Protein AF-A0A7Z8E185-F1 (afdb_monomer)

InterPro domains:
  IPR054529 TcaA, second domain [PF22813] (26-122)

Sequence (127 aa):
IPWVIITFIIILIGIVFILLKNFNSPEAQTKILVNAIDNNDAQKVATLISTKDVPVDDEEASVYIQYIKDEVGMMKFIHDVKHTTDKLNKSNHDSAYIQTKTDKNVLKISKNGTRFLIFNNMSYRPP

Radius of gyration: 17.61 Å; Cα contacts (8 Å, |Δi|>4): 157; chains: 1; bounding box: 48×31×50 Å

Organism: Staphylococcus capitis (NCBI:txid29388)

Foldseek 3Di:
DVVVVVVVVVVVVVVVVVVCQVCQALQNLLVQCLVCLVVLVLCSNQVQAADPVRRDDSVNSSVLSVCCCPQQNSVRSSVCSNVQSVVQVPDPDQWDFDAGPVRHGAWIWGFPDADVNHHTHIGIYGD

Mean predicted aligned error: 6.5 Å

Nearest PDB structures (foldseek):
  6l7i-assembly1_G  TM=7.632E-01  e=7.469E+00  Photorhabdus luminescens
  2vch-assembly1_A  TM=3.757E-01  e=3.146E+00  Arabidopsis thaliana

pLDDT: mean 87.9, std 8.68, range [59.44, 96.88]

Structure (mmCIF, N/CA/C/O backbone):
data_AF-A0A7Z8E185-F1
#
_entry.id   AF-A0A7Z8E185-F1
#
loop_
_atom_site.group_PDB
_atom_site.id
_atom_site.type_symbol
_atom_site.label_atom_id
_atom_site.label_alt_id
_atom_site.label_comp_id
_atom_site.label_asym_id
_atom_site.label_entity_id
_atom_site.label_seq_id
_atom_site.pdbx_PDB_ins_code
_atom_site.Cartn_x
_atom_site.Cartn_y
_atom_site.Cartn_z
_atom_site.occupancy
_atom_site.B_iso_or_equiv
_atom_site.auth_seq_id
_atom_site.auth_comp_id
_atom_site.auth_asym_id
_atom_site.auth_atom_id
_atom_site.pdbx_PDB_model_num
ATOM 1 N N . ILE A 1 1 ? 27.808 -2.666 -35.772 1.00 65.88 1 ILE A N 1
ATOM 2 C CA . ILE A 1 1 ? 28.127 -3.211 -34.427 1.00 65.88 1 ILE A CA 1
ATOM 3 C C . ILE A 1 1 ? 27.660 -2.274 -33.300 1.00 65.88 1 ILE A C 1
ATOM 5 O O . ILE A 1 1 ? 26.897 -2.757 -32.473 1.00 65.88 1 ILE A O 1
ATOM 9 N N . PRO A 1 2 ? 27.963 -0.955 -33.286 1.00 80.44 2 PRO A N 1
ATOM 10 C CA . PRO A 1 2 ? 27.509 -0.063 -32.203 1.00 80.44 2 PRO A CA 1
ATOM 11 C C . PRO A 1 2 ? 25.981 0.084 -32.155 1.00 80.44 2 PRO A C 1
ATOM 13 O O . PRO A 1 2 ? 25.375 0.004 -31.094 1.00 80.44 2 PRO A O 1
ATOM 16 N N . TRP A 1 3 ? 25.349 0.204 -33.327 1.00 85.75 3 TRP A N 1
ATOM 17 C CA . TRP A 1 3 ? 23.898 0.367 -33.463 1.00 85.75 3 TRP A CA 1
ATOM 18 C C . TRP A 1 3 ? 23.089 -0.800 -32.890 1.00 85.75 3 TRP A C 1
ATOM 20 O O . TRP A 1 3 ? 22.072 -0.570 -32.252 1.00 85.75 3 TRP A O 1
ATOM 30 N N . VAL A 1 4 ? 23.570 -2.038 -33.041 1.00 92.50 4 VAL A N 1
ATOM 31 C CA . VAL A 1 4 ? 22.889 -3.232 -32.506 1.00 92.50 4 VAL A CA 1
ATOM 32 C C . VAL A 1 4 ? 22.888 -3.216 -30.978 1.00 92.50 4 VAL A C 1
ATOM 34 O O . VAL A 1 4 ? 21.865 -3.501 -30.362 1.00 92.50 4 VAL A O 1
ATOM 37 N N . ILE A 1 5 ? 24.012 -2.826 -30.368 1.00 92.25 5 ILE A N 1
ATOM 38 C CA . ILE A 1 5 ? 24.126 -2.694 -28.912 1.00 92.25 5 ILE A CA 1
ATOM 39 C C . ILE A 1 5 ? 23.202 -1.577 -28.409 1.00 92.25 5 ILE A C 1
ATOM 41 O O . ILE A 1 5 ? 22.467 -1.784 -27.448 1.00 92.25 5 ILE A O 1
ATOM 45 N N . ILE A 1 6 ? 23.177 -0.425 -29.088 1.00 93.06 6 ILE A N 1
ATOM 46 C CA . ILE A 1 6 ? 22.294 0.699 -28.737 1.00 93.06 6 ILE A CA 1
ATOM 47 C C . ILE A 1 6 ? 20.820 0.271 -28.802 1.00 93.06 6 ILE A C 1
ATOM 49 O O . ILE A 1 6 ? 20.076 0.487 -27.847 1.00 93.06 6 ILE A O 1
ATOM 53 N N . THR A 1 7 ? 20.397 -0.389 -29.884 1.00 94.06 7 THR A N 1
ATOM 54 C CA . THR A 1 7 ? 19.022 -0.890 -30.030 1.00 94.06 7 THR A CA 1
ATOM 55 C C . THR A 1 7 ? 18.671 -1.915 -28.951 1.00 94.06 7 THR A C 1
ATOM 57 O O . THR A 1 7 ? 17.589 -1.843 -28.370 1.00 94.06 7 THR A O 1
ATOM 60 N N . PHE A 1 8 ? 19.582 -2.836 -28.632 1.00 95.56 8 PHE A N 1
ATOM 61 C CA . PHE A 1 8 ? 19.371 -3.830 -27.580 1.00 95.56 8 PHE A CA 1
ATOM 62 C C . PHE A 1 8 ? 19.190 -3.186 -26.196 1.00 95.56 8 PHE A C 1
ATOM 64 O O . PHE A 1 8 ? 18.261 -3.538 -25.469 1.00 95.56 8 PHE A O 1
ATOM 71 N N . ILE A 1 9 ? 20.017 -2.191 -25.857 1.00 94.69 9 ILE A N 1
ATOM 72 C CA . ILE A 1 9 ? 19.903 -1.442 -24.597 1.00 94.69 9 ILE A CA 1
ATOM 73 C C . ILE A 1 9 ? 18.551 -0.721 -24.506 1.00 94.69 9 ILE A C 1
ATOM 75 O O . ILE A 1 9 ? 17.903 -0.777 -23.463 1.00 94.69 9 ILE A O 1
ATOM 79 N N . ILE A 1 10 ? 18.083 -0.095 -25.592 1.00 94.25 10 ILE A N 1
ATOM 80 C CA . ILE A 1 10 ? 16.775 0.583 -25.620 1.00 94.25 10 ILE A CA 1
ATOM 81 C C . ILE A 1 10 ? 15.633 -0.406 -25.349 1.00 94.25 10 ILE A C 1
ATOM 83 O O . ILE A 1 10 ? 14.735 -0.102 -24.563 1.00 94.25 10 ILE A O 1
ATOM 87 N N . ILE A 1 11 ? 15.679 -1.601 -25.948 1.00 94.44 11 ILE A N 1
ATOM 88 C CA . ILE A 1 11 ? 14.675 -2.650 -25.713 1.00 94.44 11 ILE A CA 1
ATOM 89 C C . ILE A 1 11 ? 14.678 -3.080 -24.242 1.00 94.44 11 ILE A C 1
ATOM 91 O O . ILE A 1 11 ? 13.614 -3.149 -23.625 1.00 94.44 11 ILE A O 1
ATOM 95 N N . LEU A 1 12 ? 15.856 -3.319 -23.655 1.00 93.81 12 LEU A N 1
ATOM 96 C CA . LEU A 1 12 ? 15.965 -3.696 -22.244 1.00 93.81 12 LEU A CA 1
ATOM 97 C C . LEU A 1 12 ? 15.418 -2.611 -21.310 1.00 93.81 12 LEU A C 1
ATOM 99 O O . LEU A 1 12 ? 14.659 -2.927 -20.395 1.00 93.81 12 LEU A O 1
ATOM 103 N N . ILE A 1 13 ? 15.738 -1.338 -21.561 1.00 91.00 13 ILE A N 1
ATOM 104 C CA . ILE A 1 13 ? 15.190 -0.212 -20.792 1.00 91.00 13 ILE A CA 1
ATOM 105 C C . ILE A 1 13 ? 13.663 -0.165 -20.922 1.00 91.00 13 ILE A C 1
ATOM 107 O O . ILE A 1 13 ? 12.975 0.018 -19.920 1.00 91.00 13 ILE A O 1
ATOM 111 N N . GLY A 1 14 ? 13.122 -0.386 -22.124 1.00 90.31 14 GLY A N 1
ATOM 112 C CA . GLY A 1 14 ? 11.679 -0.451 -22.357 1.00 90.31 14 GLY A CA 1
ATOM 113 C C . GLY A 1 14 ? 10.995 -1.560 -21.553 1.00 90.31 14 GLY A C 1
ATOM 114 O O . GLY A 1 14 ? 9.973 -1.316 -20.912 1.00 90.31 14 GLY A O 1
ATOM 115 N N . ILE A 1 15 ? 11.581 -2.760 -21.516 1.00 90.94 15 ILE A N 1
ATOM 116 C CA . ILE A 1 15 ? 11.065 -3.879 -20.713 1.00 90.94 15 ILE A CA 1
ATOM 117 C C . ILE A 1 15 ? 11.099 -3.528 -19.223 1.00 90.94 15 ILE A C 1
ATOM 119 O O . ILE A 1 15 ? 10.080 -3.650 -18.544 1.00 90.94 15 ILE A O 1
ATOM 123 N N . VAL A 1 16 ? 12.237 -3.042 -18.717 1.00 87.00 16 VAL A N 1
ATOM 124 C CA . VAL A 1 16 ? 12.373 -2.623 -17.312 1.00 87.00 16 VAL A CA 1
ATOM 125 C C . VAL A 1 16 ? 11.345 -1.546 -16.970 1.00 87.00 16 VAL A C 1
ATOM 127 O O . VAL A 1 16 ? 10.690 -1.635 -15.936 1.00 87.00 16 VAL A O 1
ATOM 130 N N . PHE A 1 17 ? 11.127 -0.573 -17.852 1.00 84.75 17 PHE A N 1
ATOM 131 C CA . PHE A 1 17 ? 10.124 0.472 -17.673 1.00 84.75 17 PHE A CA 1
ATOM 132 C C . PHE A 1 17 ? 8.699 -0.087 -17.567 1.00 84.75 17 PHE A C 1
ATOM 134 O O . PHE A 1 17 ? 7.952 0.310 -16.673 1.00 84.75 17 PHE A O 1
ATOM 141 N N . ILE A 1 18 ? 8.314 -1.021 -18.445 1.00 82.12 18 ILE A N 1
ATOM 142 C CA . ILE A 1 18 ? 6.990 -1.664 -18.409 1.00 82.12 18 ILE A CA 1
ATOM 143 C C . ILE A 1 18 ? 6.805 -2.437 -17.102 1.00 82.12 18 ILE A C 1
ATOM 145 O O . ILE A 1 18 ? 5.757 -2.315 -16.462 1.00 82.12 18 ILE A O 1
ATOM 149 N N . LEU A 1 19 ? 7.823 -3.192 -16.678 1.00 80.19 19 LEU A N 1
ATOM 150 C CA . LEU A 1 19 ? 7.797 -3.915 -15.408 1.00 80.19 19 LEU A CA 1
ATOM 151 C C . LEU A 1 19 ? 7.641 -2.941 -14.238 1.00 80.19 19 LEU A C 1
ATOM 153 O O . LEU A 1 19 ? 6.741 -3.108 -13.415 1.00 80.19 19 LEU A O 1
ATOM 157 N N . LEU A 1 20 ? 8.454 -1.882 -14.197 1.00 73.94 20 LEU A N 1
ATOM 158 C CA . LEU A 1 20 ? 8.373 -0.860 -13.158 1.00 73.94 20 LEU A CA 1
ATOM 159 C C . LEU A 1 20 ? 6.989 -0.205 -13.125 1.00 73.94 20 LEU A C 1
ATOM 161 O O . LEU A 1 20 ? 6.412 -0.096 -12.046 1.00 73.94 20 LEU A O 1
ATOM 165 N N . LYS A 1 21 ? 6.413 0.150 -14.276 1.00 74.75 21 LYS A N 1
ATOM 166 C CA . LYS A 1 21 ? 5.066 0.723 -14.353 1.00 74.75 21 LYS A CA 1
ATOM 167 C C . LYS A 1 21 ? 4.004 -0.221 -13.794 1.00 74.75 21 LYS A C 1
ATOM 169 O O . LYS A 1 21 ? 3.143 0.217 -13.037 1.00 74.75 21 LYS A O 1
ATOM 174 N N . ASN A 1 22 ? 4.051 -1.497 -14.169 1.00 74.00 22 ASN A N 1
ATOM 175 C CA . ASN A 1 22 ? 3.019 -2.453 -13.785 1.00 74.00 22 ASN A CA 1
ATOM 176 C C . ASN A 1 22 ? 3.086 -2.777 -12.283 1.00 74.00 22 ASN A C 1
ATOM 178 O O . ASN A 1 22 ? 2.077 -2.684 -11.588 1.00 74.00 22 ASN A O 1
ATOM 182 N N . PHE A 1 23 ? 4.285 -3.068 -11.765 1.00 69.31 23 PHE A N 1
ATOM 183 C CA . PHE A 1 23 ? 4.486 -3.426 -10.356 1.00 69.31 23 PHE A CA 1
ATOM 184 C C . PHE A 1 23 ? 4.335 -2.250 -9.388 1.00 69.31 23 PHE A C 1
ATOM 186 O O . PHE A 1 23 ? 3.926 -2.462 -8.250 1.00 69.31 23 PHE A O 1
ATOM 193 N N . ASN A 1 24 ? 4.664 -1.024 -9.809 1.00 72.81 24 ASN A N 1
ATOM 194 C CA . ASN A 1 24 ? 4.586 0.152 -8.936 1.00 72.81 24 ASN A CA 1
ATOM 195 C C . ASN A 1 24 ? 3.271 0.931 -9.082 1.00 72.81 24 ASN A C 1
ATOM 197 O O . ASN A 1 24 ? 3.107 1.942 -8.402 1.00 72.81 24 ASN A O 1
ATOM 201 N N . SER A 1 25 ? 2.338 0.487 -9.932 1.00 82.12 25 SER A N 1
ATOM 202 C CA . SER A 1 25 ? 1.028 1.133 -10.064 1.00 82.12 25 SER A CA 1
ATOM 203 C C . SER A 1 25 ? 0.259 1.128 -8.729 1.00 82.12 25 SER A C 1
ATOM 205 O O . SER A 1 25 ? 0.336 0.140 -7.989 1.00 82.12 25 SER A O 1
ATOM 207 N N . PRO A 1 26 ? -0.489 2.196 -8.392 1.00 82.38 26 PRO A N 1
ATOM 208 C CA . PRO A 1 26 ? -1.329 2.243 -7.193 1.00 82.38 26 PRO A CA 1
ATOM 209 C C . PRO A 1 26 ? -2.243 1.021 -7.041 1.00 82.38 26 PRO A C 1
ATOM 211 O O . PRO A 1 26 ? -2.377 0.472 -5.947 1.00 82.38 26 PRO A O 1
ATOM 214 N N . GLU A 1 27 ? -2.801 0.546 -8.152 1.00 83.12 27 GLU A N 1
ATOM 215 C CA . GLU A 1 27 ? -3.682 -0.614 -8.217 1.00 83.12 27 GLU A CA 1
ATOM 216 C C . GLU A 1 27 ? -2.941 -1.91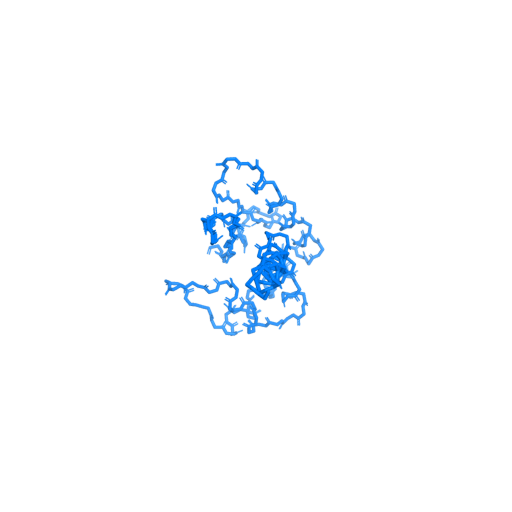2 -7.859 1.00 83.12 27 GLU A C 1
ATOM 218 O O . GLU A 1 27 ? -3.464 -2.734 -7.101 1.00 83.12 27 GLU A O 1
ATOM 223 N N . ALA A 1 28 ? -1.704 -2.095 -8.341 1.00 84.31 28 ALA A N 1
ATOM 224 C CA . ALA A 1 28 ? -0.875 -3.240 -7.968 1.00 84.31 28 ALA A CA 1
ATOM 225 C C . ALA A 1 28 ? -0.514 -3.212 -6.478 1.00 84.31 28 ALA A C 1
ATOM 227 O O . ALA A 1 28 ? -0.619 -4.237 -5.807 1.00 84.31 28 ALA A O 1
ATOM 228 N N . GLN A 1 29 ? -0.159 -2.043 -5.937 1.00 85.62 29 GLN A N 1
ATOM 229 C CA . GLN A 1 29 ? 0.155 -1.893 -4.513 1.00 85.62 29 GLN A CA 1
ATOM 230 C C . GLN A 1 29 ? -1.063 -2.194 -3.626 1.00 85.62 29 GLN A C 1
ATOM 232 O O . GLN A 1 29 ? -0.951 -2.939 -2.652 1.00 85.62 29 GLN A O 1
ATOM 237 N N . THR A 1 30 ? -2.241 -1.688 -4.009 1.00 88.19 30 THR A N 1
ATOM 238 C CA . THR A 1 30 ? -3.514 -1.981 -3.332 1.00 88.19 30 THR A CA 1
ATOM 239 C C . THR A 1 30 ? -3.808 -3.479 -3.357 1.00 88.19 30 THR A C 1
ATOM 241 O O . THR A 1 30 ? -4.150 -4.054 -2.326 1.00 88.19 30 THR A O 1
ATOM 244 N N . LYS A 1 31 ? -3.629 -4.138 -4.508 1.00 91.19 31 LYS A N 1
ATOM 245 C CA . LYS A 1 31 ? -3.851 -5.582 -4.639 1.00 91.19 31 LYS A CA 1
ATOM 246 C C . LYS A 1 31 ? -2.925 -6.394 -3.733 1.00 91.19 31 LYS A C 1
ATOM 248 O O . LYS A 1 31 ? -3.374 -7.380 -3.159 1.00 91.19 31 LYS A O 1
ATOM 253 N N . ILE A 1 32 ? -1.660 -5.990 -3.595 1.00 91.19 32 ILE A N 1
ATOM 254 C CA . ILE A 1 32 ? -0.707 -6.672 -2.711 1.00 91.19 32 ILE A CA 1
ATOM 255 C C . ILE A 1 32 ? -1.158 -6.561 -1.247 1.00 91.19 32 ILE A C 1
ATOM 257 O O . ILE A 1 32 ? -1.203 -7.583 -0.568 1.00 91.19 32 ILE A O 1
ATOM 261 N N . LEU A 1 33 ? -1.538 -5.364 -0.780 1.00 92.25 33 LEU A N 1
ATOM 262 C CA . LEU A 1 33 ? -2.027 -5.164 0.591 1.00 92.25 33 LEU A CA 1
ATOM 263 C C . LEU A 1 33 ? -3.298 -5.969 0.866 1.00 92.25 33 LEU A C 1
ATOM 265 O O . LEU A 1 33 ? -3.368 -6.710 1.841 1.00 92.25 33 LEU A O 1
ATOM 269 N N . VAL A 1 34 ? -4.285 -5.848 -0.021 1.00 93.88 34 VAL A N 1
ATOM 270 C CA . VAL A 1 34 ? -5.553 -6.573 0.072 1.00 93.88 34 VAL A CA 1
ATOM 271 C C . VAL A 1 34 ? -5.321 -8.079 0.159 1.00 93.88 34 VAL A C 1
ATOM 273 O O . VAL A 1 34 ? -5.886 -8.729 1.031 1.00 93.88 34 VAL A O 1
ATOM 276 N N . ASN A 1 35 ? -4.477 -8.628 -0.715 1.00 95.50 35 ASN A N 1
ATOM 277 C CA . ASN A 1 35 ? -4.204 -10.059 -0.745 1.00 95.50 35 ASN A CA 1
ATOM 278 C C . ASN A 1 35 ? -3.458 -10.529 0.511 1.00 95.50 35 ASN A C 1
ATOM 280 O O . ASN A 1 35 ? 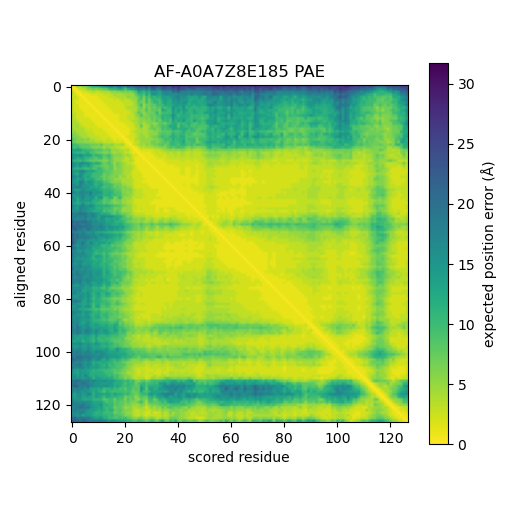-3.696 -11.638 0.977 1.00 95.50 35 ASN A O 1
ATOM 284 N N . ALA A 1 36 ? -2.568 -9.704 1.066 1.00 95.56 36 ALA A N 1
ATOM 285 C CA . ALA A 1 36 ? -1.882 -10.023 2.312 1.00 95.56 36 ALA A CA 1
ATOM 286 C C . ALA A 1 36 ? -2.866 -10.085 3.496 1.00 95.56 36 ALA A C 1
ATOM 288 O O . ALA A 1 36 ? -2.856 -11.052 4.252 1.00 95.56 36 ALA A O 1
ATOM 289 N N . ILE A 1 37 ? -3.781 -9.115 3.604 1.00 94.50 37 ILE A N 1
ATOM 290 C CA . ILE A 1 37 ? -4.816 -9.100 4.652 1.00 94.50 37 ILE A CA 1
ATOM 291 C C . ILE A 1 37 ? -5.785 -10.278 4.485 1.00 94.50 37 ILE A C 1
ATOM 293 O O . ILE A 1 37 ? -6.104 -10.962 5.459 1.00 94.50 37 ILE A O 1
ATOM 297 N N . ASP A 1 38 ? -6.232 -10.552 3.257 1.00 96.00 38 ASP A N 1
ATOM 298 C CA . ASP A 1 38 ? -7.164 -11.648 2.978 1.00 96.00 38 ASP A CA 1
ATOM 299 C C . ASP A 1 38 ? -6.578 -13.000 3.418 1.00 96.00 38 ASP A C 1
ATOM 301 O O . ASP A 1 38 ? -7.211 -13.741 4.173 1.00 96.00 38 ASP A O 1
ATOM 305 N N . ASN A 1 39 ? -5.306 -13.244 3.083 1.00 96.50 39 ASN A N 1
ATOM 306 C CA . ASN A 1 39 ? -4.591 -14.482 3.399 1.00 96.50 39 ASN A CA 1
ATOM 307 C C . ASN A 1 39 ? -4.007 -14.556 4.823 1.00 96.50 39 ASN A C 1
ATOM 309 O O . ASN A 1 39 ? -3.348 -15.541 5.144 1.00 96.50 39 ASN A O 1
ATOM 313 N N . ASN A 1 40 ? -4.249 -13.564 5.689 1.00 96.56 40 ASN A N 1
ATOM 314 C CA . ASN A 1 40 ? -3.630 -13.466 7.022 1.00 96.56 40 ASN A CA 1
ATOM 315 C C . ASN A 1 40 ? -2.085 -13.456 6.995 1.00 96.56 40 ASN A C 1
ATOM 317 O O . ASN A 1 40 ? -1.439 -13.951 7.916 1.00 96.56 40 ASN A O 1
ATOM 321 N N . ASP A 1 41 ? -1.484 -12.907 5.940 1.00 96.88 41 ASP A N 1
ATOM 322 C CA . ASP A 1 41 ? -0.031 -12.800 5.790 1.00 96.88 41 ASP A CA 1
ATOM 323 C C . ASP A 1 41 ? 0.489 -11.604 6.603 1.00 96.88 41 ASP A C 1
ATOM 325 O O . ASP A 1 41 ? 0.720 -10.510 6.080 1.00 96.88 41 ASP A O 1
ATOM 329 N N . ALA A 1 42 ? 0.607 -11.809 7.916 1.00 96.56 42 ALA A N 1
ATOM 330 C CA . ALA A 1 42 ? 0.989 -10.777 8.873 1.00 96.56 42 ALA A CA 1
ATOM 331 C C . ALA A 1 42 ? 2.352 -10.156 8.554 1.00 96.56 42 ALA A C 1
ATOM 333 O O . ALA A 1 42 ? 2.473 -8.935 8.545 1.00 96.56 42 ALA A O 1
ATOM 334 N N . GLN A 1 43 ? 3.335 -10.974 8.174 1.00 95.94 43 GLN A N 1
ATOM 335 C CA . GLN A 1 43 ? 4.672 -10.507 7.811 1.00 95.94 43 GLN A CA 1
ATOM 336 C C . GLN A 1 43 ? 4.639 -9.573 6.595 1.00 95.94 43 GLN A C 1
ATOM 338 O O . GLN A 1 43 ? 5.296 -8.520 6.552 1.00 95.94 43 GLN A O 1
ATOM 343 N N . LYS A 1 44 ? 3.843 -9.927 5.580 1.00 95.50 44 LYS A N 1
ATOM 344 C CA . LYS A 1 44 ? 3.681 -9.074 4.408 1.00 95.50 44 LYS A CA 1
ATOM 345 C C . LYS A 1 44 ? 2.918 -7.800 4.739 1.00 95.50 44 LYS A C 1
ATOM 347 O O . LYS A 1 44 ? 3.308 -6.742 4.247 1.00 95.50 44 LYS A O 1
ATOM 352 N N . VAL A 1 45 ? 1.872 -7.879 5.562 1.00 94.50 45 VAL A N 1
ATOM 353 C CA . VAL A 1 45 ? 1.126 -6.702 6.028 1.00 94.50 45 VAL A CA 1
ATOM 354 C C . VAL A 1 45 ? 2.041 -5.76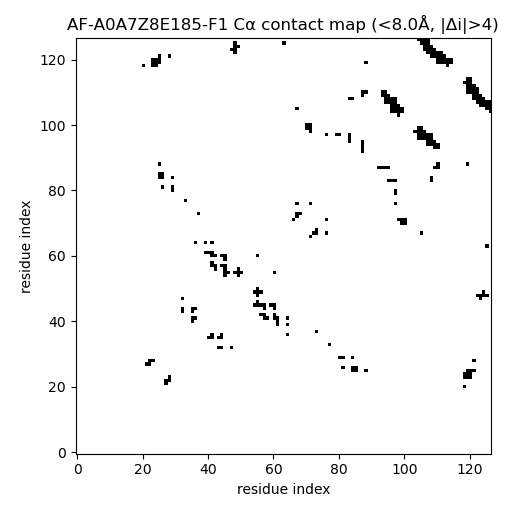7 6.813 1.00 94.50 45 VAL A C 1
ATOM 356 O O . VAL A 1 45 ? 2.147 -4.608 6.417 1.00 94.50 45 VAL A O 1
ATOM 359 N N . ALA A 1 46 ? 2.770 -6.269 7.812 1.00 93.75 46 ALA A N 1
ATOM 360 C CA . ALA A 1 46 ? 3.752 -5.533 8.608 1.00 93.75 46 ALA A CA 1
ATOM 361 C C . ALA A 1 46 ? 4.723 -4.758 7.712 1.00 93.75 46 ALA A C 1
ATOM 363 O O . ALA A 1 46 ? 4.877 -3.547 7.853 1.00 93.75 46 ALA A O 1
ATOM 364 N N . THR A 1 47 ? 5.284 -5.417 6.695 1.00 92.19 47 THR A N 1
ATOM 365 C CA . THR A 1 47 ? 6.201 -4.783 5.733 1.00 92.19 47 THR A CA 1
ATOM 366 C C . THR A 1 47 ? 5.546 -3.655 4.924 1.00 92.19 47 THR A C 1
ATOM 368 O O . THR A 1 47 ? 6.209 -2.680 4.571 1.00 92.19 47 THR A O 1
ATOM 371 N N . LEU A 1 48 ? 4.266 -3.792 4.568 1.00 91.00 48 LEU A N 1
ATOM 372 C CA . LEU A 1 48 ? 3.554 -2.830 3.719 1.00 91.00 48 LEU A CA 1
ATOM 373 C C . LEU A 1 48 ? 3.068 -1.598 4.483 1.00 91.00 48 LEU A C 1
ATOM 375 O O . LEU A 1 48 ? 2.979 -0.526 3.883 1.00 91.00 48 LEU A O 1
ATOM 379 N N . ILE A 1 49 ? 2.721 -1.763 5.760 1.00 90.25 49 ILE A N 1
ATOM 380 C CA . ILE A 1 49 ? 2.154 -0.694 6.593 1.00 90.25 49 ILE A CA 1
ATOM 381 C C . ILE A 1 49 ? 3.184 -0.046 7.524 1.00 90.25 49 ILE A C 1
ATOM 383 O O . ILE A 1 49 ? 2.961 1.067 8.001 1.00 90.25 49 ILE A O 1
ATOM 387 N N . SER A 1 50 ? 4.324 -0.710 7.737 1.00 87.94 50 SER A N 1
ATOM 388 C CA . SER A 1 50 ? 5.460 -0.155 8.467 1.00 87.94 50 SER A CA 1
ATOM 389 C C . SER A 1 50 ? 6.016 1.088 7.788 1.00 87.94 50 SER A C 1
ATOM 391 O O . SER A 1 50 ? 6.199 1.164 6.570 1.00 87.94 50 SER A O 1
ATOM 393 N N . THR A 1 51 ? 6.393 2.053 8.612 1.00 81.56 51 THR A N 1
ATOM 394 C CA . THR A 1 51 ? 7.163 3.225 8.204 1.00 81.56 51 THR A CA 1
ATOM 395 C C . THR A 1 51 ? 8.412 3.342 9.066 1.00 81.56 51 THR A C 1
ATOM 397 O O . THR A 1 51 ? 8.565 2.628 10.052 1.00 81.56 51 THR A O 1
ATOM 400 N N . LYS A 1 52 ? 9.331 4.245 8.705 1.00 78.44 52 LYS A N 1
ATOM 401 C CA . LYS A 1 52 ? 10.527 4.490 9.526 1.00 78.44 52 LYS A CA 1
ATOM 402 C C . LYS A 1 52 ? 10.181 4.970 10.938 1.00 78.44 52 LYS A C 1
ATOM 404 O O . LYS A 1 52 ? 10.888 4.619 11.872 1.00 78.44 52 LYS A O 1
ATOM 409 N N . ASP A 1 53 ? 9.121 5.765 11.058 1.00 81.75 53 ASP A N 1
ATOM 410 C CA . ASP A 1 53 ? 8.722 6.403 12.316 1.00 81.75 53 ASP A CA 1
ATOM 411 C C . ASP A 1 53 ? 7.739 5.541 13.119 1.00 81.75 53 ASP A C 1
ATOM 413 O O . ASP A 1 53 ? 7.649 5.670 14.335 1.00 81.75 53 ASP A O 1
ATOM 417 N N . VAL A 1 54 ? 7.009 4.658 12.432 1.00 82.19 54 VAL A N 1
ATOM 418 C CA . VAL A 1 54 ? 6.043 3.724 13.018 1.00 82.19 54 VAL A CA 1
ATOM 419 C C . VAL A 1 54 ? 6.338 2.335 12.448 1.00 82.19 54 VAL A C 1
ATOM 421 O O . VAL A 1 54 ? 5.761 1.973 11.413 1.00 82.19 54 VAL A O 1
ATOM 424 N N . PRO A 1 55 ? 7.307 1.602 13.024 1.00 88.06 55 PRO A N 1
ATOM 425 C CA . PRO A 1 55 ? 7.512 0.202 12.687 1.00 88.06 55 PRO A CA 1
ATOM 426 C C . PRO A 1 55 ? 6.306 -0.603 13.170 1.00 88.06 55 PRO A C 1
ATOM 428 O O . PRO A 1 55 ? 5.720 -0.272 14.195 1.00 88.06 55 PRO A O 1
ATOM 431 N N . VAL A 1 56 ? 5.943 -1.631 12.414 1.00 90.94 56 VAL A N 1
ATOM 432 C CA . VAL A 1 56 ? 4.885 -2.573 12.769 1.00 90.94 56 VAL A CA 1
ATOM 433 C C . VAL A 1 56 ? 5.473 -3.968 12.684 1.00 90.94 56 VAL A C 1
ATOM 435 O O . VAL A 1 56 ? 6.075 -4.311 11.662 1.00 90.94 56 VAL A O 1
ATOM 438 N N . ASP A 1 57 ? 5.331 -4.750 13.746 1.00 94.31 57 ASP A N 1
ATOM 439 C CA . ASP A 1 57 ? 5.755 -6.150 13.754 1.00 94.31 57 ASP A CA 1
ATOM 440 C C . ASP A 1 57 ? 4.632 -7.108 13.317 1.00 94.31 57 ASP A C 1
ATOM 442 O O . ASP A 1 57 ? 3.507 -6.708 12.999 1.00 94.31 57 ASP A O 1
ATOM 446 N N . ASP A 1 58 ? 4.956 -8.397 13.233 1.00 95.38 58 ASP A N 1
ATOM 447 C CA . ASP A 1 58 ? 4.030 -9.423 12.753 1.00 95.38 58 ASP A CA 1
ATOM 448 C C . ASP A 1 58 ? 2.843 -9.633 13.718 1.00 95.38 58 ASP A C 1
ATOM 450 O O . ASP A 1 58 ? 1.751 -10.019 13.288 1.00 95.38 58 ASP A O 1
ATOM 454 N N . GLU A 1 59 ? 3.017 -9.373 15.016 1.00 95.88 59 GLU A N 1
ATOM 455 C CA . GLU A 1 59 ? 1.967 -9.550 16.022 1.00 95.88 59 GLU A CA 1
ATOM 456 C C . GLU A 1 59 ? 0.962 -8.394 15.947 1.00 95.88 59 GLU A C 1
ATOM 458 O O . GLU A 1 59 ? -0.246 -8.620 15.815 1.00 95.88 59 GLU A O 1
ATOM 463 N N . GLU A 1 60 ? 1.454 -7.158 15.879 1.00 93.56 60 GLU A N 1
ATOM 464 C CA . GLU A 1 60 ? 0.644 -5.962 15.639 1.00 93.56 60 GLU A CA 1
ATOM 465 C C . GLU A 1 60 ? -0.092 -6.034 14.293 1.00 93.56 60 GLU A C 1
ATOM 467 O O . GLU A 1 60 ? -1.287 -5.727 14.202 1.00 93.56 60 GLU A O 1
ATOM 472 N N . ALA A 1 61 ? 0.584 -6.503 13.239 1.00 95.81 61 ALA A N 1
ATOM 473 C CA . ALA A 1 61 ? -0.032 -6.703 11.933 1.00 95.81 61 ALA A CA 1
ATOM 474 C C . ALA A 1 61 ? -1.129 -7.777 11.966 1.00 95.81 61 ALA A C 1
ATOM 476 O O . ALA A 1 61 ? -2.157 -7.620 11.304 1.00 95.81 61 ALA A O 1
ATOM 477 N N . SER A 1 62 ? -0.959 -8.841 12.755 1.00 96.62 62 SER A N 1
ATOM 478 C CA . SER A 1 62 ? -1.986 -9.875 12.932 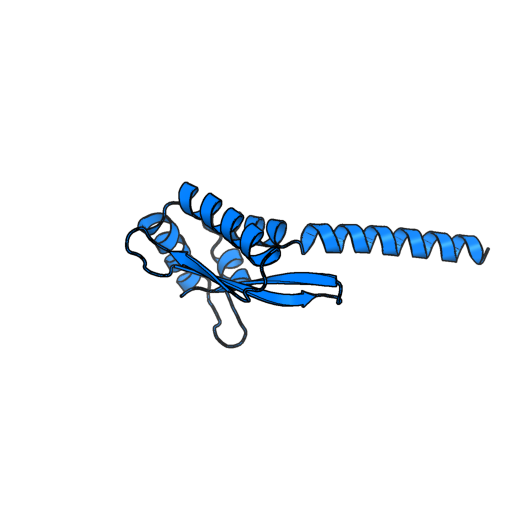1.00 96.62 62 SER A CA 1
ATOM 479 C C . SER A 1 62 ? -3.250 -9.310 13.582 1.00 96.62 62 SER A C 1
ATOM 481 O O . SER A 1 62 ? -4.358 -9.564 13.100 1.00 96.62 62 SER A O 1
ATOM 483 N N . VAL A 1 63 ? -3.094 -8.489 14.625 1.00 96.50 63 VAL A N 1
ATOM 484 C CA . VAL A 1 63 ? -4.213 -7.786 15.275 1.00 96.50 63 VAL A CA 1
ATOM 485 C C . VAL A 1 63 ? -4.897 -6.835 14.293 1.00 96.50 63 VAL A C 1
ATOM 487 O O . VAL A 1 6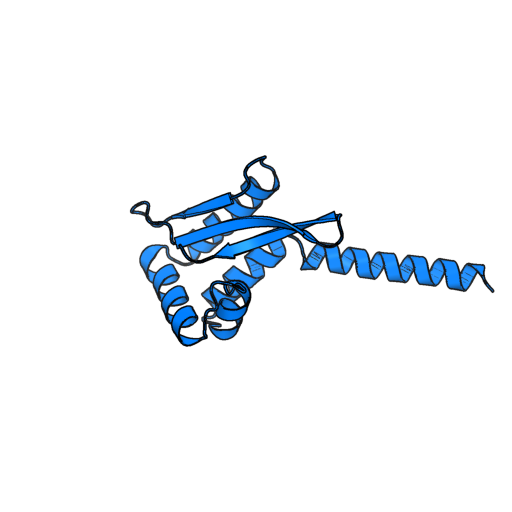3 ? -6.124 -6.804 14.202 1.00 96.50 63 VAL A O 1
ATOM 490 N N . TYR A 1 64 ? -4.118 -6.105 13.495 1.00 94.81 64 TYR A N 1
ATOM 491 C CA . TYR A 1 64 ? -4.647 -5.202 12.476 1.00 94.81 64 TYR A CA 1
ATOM 492 C C . TYR A 1 64 ? -5.470 -5.929 11.398 1.00 94.81 64 TYR A C 1
ATOM 494 O O . TYR A 1 64 ? -6.537 -5.453 11.002 1.00 94.81 64 TYR A O 1
ATOM 502 N N . ILE A 1 65 ? -5.020 -7.105 10.947 1.00 96.00 65 ILE A N 1
ATOM 503 C CA . ILE A 1 65 ? -5.762 -7.942 9.992 1.00 96.00 65 ILE A CA 1
ATOM 504 C C . ILE A 1 65 ? -7.118 -8.348 10.572 1.00 96.00 65 ILE A C 1
ATOM 506 O O . ILE A 1 65 ? -8.135 -8.213 9.888 1.00 96.00 65 ILE A O 1
ATOM 510 N N . GLN A 1 66 ? -7.144 -8.826 11.820 1.00 96.75 66 GLN A N 1
ATOM 511 C CA . GLN A 1 66 ? -8.389 -9.219 12.486 1.00 96.75 66 GLN A CA 1
ATOM 512 C C . GLN A 1 66 ? -9.337 -8.028 12.629 1.00 96.75 66 GLN A C 1
ATOM 514 O O . GLN A 1 66 ? -10.491 -8.110 12.218 1.00 96.75 66 GLN A O 1
ATOM 519 N N . TYR A 1 67 ? -8.819 -6.884 13.074 1.00 94.00 67 TYR A N 1
ATOM 520 C CA . TYR A 1 67 ? -9.581 -5.645 13.183 1.00 94.00 67 TYR A CA 1
ATOM 521 C C . TYR A 1 67 ? -10.265 -5.247 11.862 1.00 94.00 67 TYR A C 1
ATOM 523 O O . TYR A 1 67 ? -11.454 -4.931 11.850 1.00 94.00 67 TYR A O 1
ATOM 531 N N . ILE A 1 68 ? -9.560 -5.317 10.724 1.00 94.00 68 ILE A N 1
ATOM 532 C CA . ILE A 1 68 ? -10.160 -5.040 9.405 1.00 94.00 68 ILE A CA 1
ATOM 533 C C . ILE A 1 68 ? -11.288 -6.025 9.085 1.00 94.00 68 ILE A C 1
ATOM 535 O O . ILE A 1 68 ? -12.351 -5.622 8.592 1.00 94.00 68 ILE A O 1
ATOM 539 N N . LYS A 1 69 ? -11.055 -7.317 9.327 1.00 94.56 69 LYS A N 1
ATOM 540 C CA . LYS A 1 69 ? -12.021 -8.376 9.019 1.00 94.56 69 LYS A CA 1
ATOM 541 C C . LYS A 1 69 ? -13.295 -8.231 9.847 1.00 94.56 69 LYS A C 1
ATOM 543 O O . LYS A 1 69 ? -14.377 -8.375 9.279 1.00 94.56 69 LYS A O 1
ATOM 548 N N . ASP A 1 70 ? -13.162 -7.862 11.114 1.00 93.94 70 ASP A N 1
ATOM 549 C CA . ASP A 1 70 ? -14.277 -7.756 12.051 1.00 93.94 70 ASP A CA 1
ATOM 550 C C . ASP A 1 70 ? -15.075 -6.454 11.871 1.00 93.94 70 ASP A C 1
ATOM 552 O O . ASP A 1 70 ? -16.305 -6.472 11.811 1.00 93.94 70 ASP A O 1
ATOM 556 N N . GLU A 1 71 ? -14.396 -5.313 11.721 1.00 91.88 71 GLU A N 1
ATOM 557 C CA . GLU A 1 71 ? -15.051 -3.995 11.723 1.00 91.88 71 GLU A CA 1
ATOM 558 C C . GLU A 1 71 ? -15.538 -3.533 10.343 1.00 91.88 71 GLU A C 1
ATOM 560 O O . GLU A 1 71 ? -16.485 -2.743 10.222 1.00 91.88 71 GLU A O 1
ATOM 565 N N . VAL A 1 72 ? -14.884 -3.996 9.275 1.00 92.69 72 VAL A N 1
ATOM 566 C CA . VAL A 1 72 ? -15.196 -3.587 7.895 1.00 92.69 72 VAL A CA 1
ATOM 567 C C . VAL A 1 72 ? -15.737 -4.754 7.083 1.00 92.69 72 VAL A C 1
ATOM 569 O O . VAL A 1 72 ? -16.716 -4.585 6.348 1.00 92.69 72 VAL A O 1
ATOM 572 N N . GLY A 1 73 ? -15.122 -5.928 7.226 1.00 93.88 73 GLY A N 1
ATOM 573 C CA . GLY A 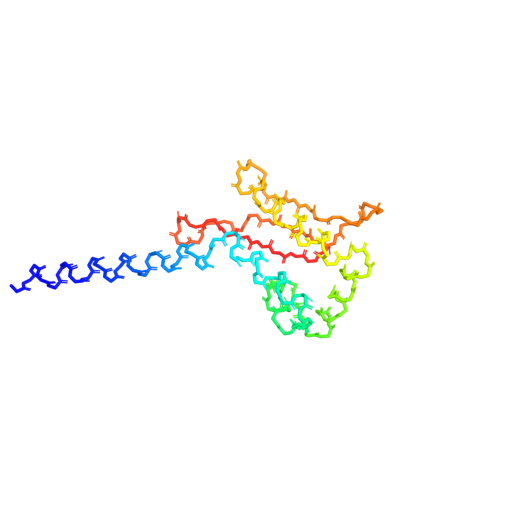1 73 ? -15.367 -7.096 6.390 1.00 93.88 73 GLY A CA 1
ATOM 574 C C . GLY A 1 73 ? -14.591 -7.036 5.072 1.00 93.88 73 GLY A C 1
ATOM 575 O O . GLY A 1 73 ? -14.561 -6.007 4.391 1.00 93.88 73 GLY A O 1
ATOM 576 N N . MET A 1 74 ? -13.994 -8.166 4.674 1.00 93.00 74 MET A N 1
ATOM 577 C CA . MET A 1 74 ? -13.068 -8.221 3.531 1.00 93.00 74 MET A CA 1
ATOM 578 C C . MET A 1 74 ? -13.671 -7.723 2.219 1.00 93.00 74 MET A C 1
ATOM 580 O O . MET A 1 74 ? -13.040 -6.938 1.523 1.00 93.00 74 MET A O 1
ATOM 584 N N . MET A 1 75 ? -14.904 -8.114 1.887 1.00 92.25 75 MET A N 1
ATOM 585 C CA . MET A 1 75 ? -15.541 -7.689 0.631 1.00 92.25 75 MET A CA 1
ATOM 586 C C . MET A 1 75 ? -15.678 -6.164 0.532 1.00 92.25 75 MET A C 1
ATOM 588 O O . MET A 1 75 ? -15.349 -5.578 -0.501 1.00 92.25 75 MET A O 1
ATOM 592 N N . LYS A 1 76 ? -16.119 -5.516 1.619 1.00 92.50 76 LYS A N 1
ATOM 593 C CA . LYS A 1 76 ? -16.234 -4.055 1.687 1.00 92.50 76 LYS A CA 1
ATOM 594 C C . LYS A 1 76 ? -14.850 -3.411 1.648 1.00 92.50 76 LYS A C 1
ATOM 596 O O . LYS A 1 76 ? -14.632 -2.493 0.868 1.00 92.50 76 LYS A O 1
ATOM 601 N N . PHE A 1 77 ? -13.902 -3.935 2.423 1.00 93.06 77 PHE A N 1
ATOM 602 C CA . PHE A 1 77 ? -12.534 -3.428 2.460 1.00 93.06 77 PHE A CA 1
ATOM 603 C C . PHE A 1 77 ? -11.871 -3.443 1.072 1.00 93.06 77 PHE A C 1
ATOM 605 O O . PHE A 1 77 ? -11.337 -2.428 0.634 1.00 93.06 77 PHE A O 1
ATOM 612 N N . ILE A 1 78 ? -11.975 -4.552 0.333 1.00 92.12 78 ILE A N 1
ATOM 613 C CA . ILE A 1 78 ? -11.443 -4.686 -1.033 1.00 92.12 78 ILE A CA 1
ATOM 614 C C . ILE A 1 78 ? -12.017 -3.611 -1.956 1.00 92.12 78 ILE A C 1
ATOM 616 O O . ILE A 1 78 ? -11.275 -2.949 -2.689 1.00 92.12 78 ILE A O 1
ATOM 620 N N . HIS A 1 79 ? -13.341 -3.456 -1.933 1.00 93.31 79 HIS A N 1
ATOM 621 C CA . HIS A 1 79 ? -14.039 -2.481 -2.757 1.00 93.31 79 HIS A CA 1
ATOM 622 C C . HIS A 1 79 ? -13.603 -1.051 -2.416 1.00 93.31 79 HIS A C 1
ATOM 624 O O . HIS A 1 79 ? -13.218 -0.292 -3.309 1.00 93.31 79 HIS A O 1
ATOM 630 N N . ASP A 1 80 ? -13.609 -0.704 -1.131 1.00 93.62 80 ASP A N 1
ATOM 631 C CA . ASP A 1 80 ? -13.373 0.658 -0.666 1.00 93.62 80 ASP A CA 1
ATOM 632 C C . ASP A 1 80 ? -11.918 1.081 -0.856 1.00 93.62 80 ASP A C 1
ATOM 634 O O . ASP A 1 80 ? -11.672 2.197 -1.314 1.00 93.62 80 ASP A O 1
ATOM 638 N N . VAL A 1 81 ? -10.949 0.197 -0.586 1.00 92.56 81 VAL A N 1
ATOM 639 C CA . VAL A 1 81 ? -9.526 0.479 -0.836 1.00 92.56 81 VAL A CA 1
ATOM 640 C C . VAL A 1 81 ? -9.293 0.711 -2.325 1.00 92.56 81 VAL A C 1
ATOM 642 O O . VAL A 1 81 ? -8.694 1.718 -2.691 1.00 92.56 81 VAL A O 1
ATOM 645 N N . LYS A 1 82 ? -9.810 -0.162 -3.201 1.00 91.56 82 LYS A N 1
ATOM 646 C CA . LYS A 1 82 ? -9.648 -0.006 -4.653 1.00 91.56 82 LYS A CA 1
ATOM 647 C C . LYS A 1 82 ? -10.278 1.294 -5.152 1.00 91.56 82 LYS A C 1
ATOM 649 O O . LYS A 1 82 ? -9.618 2.077 -5.830 1.00 91.56 82 LYS A O 1
ATOM 654 N N . HIS A 1 83 ? -11.534 1.545 -4.790 1.00 92.75 83 HIS A N 1
ATOM 655 C CA . HIS A 1 83 ? -12.250 2.743 -5.218 1.00 92.75 83 HIS A CA 1
ATOM 656 C C . HIS A 1 83 ? -11.566 4.024 -4.717 1.00 92.75 83 HIS A C 1
ATOM 658 O O . HIS A 1 83 ? -11.404 4.988 -5.468 1.00 92.75 83 HIS A O 1
ATOM 664 N N . THR A 1 84 ? -11.128 4.025 -3.457 1.00 92.50 84 THR A N 1
ATOM 665 C CA . THR A 1 84 ? -10.464 5.173 -2.835 1.00 92.50 84 THR A CA 1
ATOM 666 C C . THR A 1 84 ? -9.092 5.423 -3.447 1.00 92.50 84 THR A C 1
ATOM 668 O O . THR A 1 84 ? -8.789 6.573 -3.755 1.00 92.50 84 THR A O 1
ATOM 671 N N . THR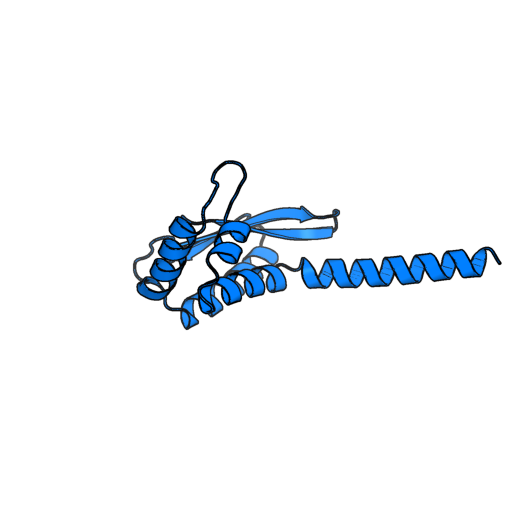 A 1 85 ? -8.291 4.383 -3.697 1.00 90.69 85 THR A N 1
ATOM 672 C CA . THR A 1 85 ? -7.000 4.502 -4.391 1.00 90.69 85 THR A CA 1
ATOM 673 C C . THR A 1 85 ? -7.180 5.076 -5.797 1.00 90.69 85 THR A C 1
ATOM 675 O O . THR A 1 85 ? -6.498 6.043 -6.147 1.00 90.69 85 THR A O 1
ATOM 678 N N . ASP A 1 86 ? -8.130 4.553 -6.580 1.00 90.06 86 ASP A N 1
ATOM 679 C CA . ASP A 1 86 ? -8.407 5.024 -7.944 1.00 90.06 86 ASP A CA 1
ATOM 680 C C . ASP A 1 86 ? -8.840 6.499 -7.953 1.00 90.06 86 ASP A C 1
ATOM 682 O O . ASP A 1 86 ? -8.389 7.292 -8.788 1.00 90.06 86 ASP A O 1
ATOM 686 N N . LYS A 1 87 ? -9.710 6.884 -7.009 1.00 91.00 87 LYS A N 1
ATOM 687 C CA . LYS A 1 87 ? -10.188 8.263 -6.855 1.00 91.00 87 LYS A CA 1
ATOM 688 C C . LYS A 1 87 ? -9.065 9.192 -6.400 1.00 91.00 87 LYS A C 1
ATOM 690 O O . LYS A 1 87 ? -8.893 10.264 -6.978 1.00 91.00 87 LYS A O 1
ATOM 695 N N . LEU A 1 88 ? -8.276 8.780 -5.406 1.00 90.25 88 LEU A N 1
ATOM 696 C CA . LEU A 1 88 ? -7.160 9.557 -4.872 1.00 90.25 88 LEU A CA 1
ATOM 697 C C . LEU A 1 88 ? -6.114 9.817 -5.959 1.00 90.25 88 LEU A C 1
ATOM 699 O O . LEU A 1 88 ? -5.717 10.968 -6.146 1.00 90.25 88 LEU A O 1
ATOM 703 N N . ASN A 1 89 ? -5.740 8.785 -6.724 1.00 86.31 89 ASN A N 1
ATOM 704 C CA . ASN A 1 89 ? -4.758 8.858 -7.809 1.00 86.31 89 ASN A CA 1
ATOM 705 C C . ASN A 1 89 ? -5.131 9.889 -8.891 1.00 86.31 89 ASN A C 1
ATOM 707 O O . ASN A 1 89 ? -4.249 10.524 -9.462 1.00 86.31 89 ASN A O 1
ATOM 711 N N . LYS A 1 90 ? -6.431 10.090 -9.143 1.00 87.50 90 LYS A N 1
ATOM 712 C CA . LYS A 1 90 ? -6.958 11.042 -10.141 1.00 87.50 90 LYS A CA 1
ATOM 713 C C . LYS A 1 90 ? -7.300 12.424 -9.576 1.00 87.50 90 LYS A C 1
ATOM 715 O O . LYS A 1 90 ? -7.595 13.334 -10.342 1.00 87.50 90 LYS A O 1
ATOM 720 N N . SER A 1 91 ? -7.320 12.578 -8.255 1.00 86.38 91 SER A N 1
ATOM 721 C CA . SER A 1 91 ? -7.704 13.826 -7.583 1.00 86.38 91 SER A CA 1
ATOM 722 C C . SER A 1 91 ? -6.494 14.703 -7.252 1.00 86.38 91 SER A C 1
ATOM 724 O O . SER A 1 91 ? -5.362 14.237 -7.322 1.00 86.38 91 SER A O 1
ATOM 726 N N . ASN A 1 92 ? -6.725 15.935 -6.792 1.00 85.38 92 ASN A N 1
ATOM 727 C CA . ASN A 1 92 ? -5.682 16.788 -6.200 1.00 85.38 92 ASN A CA 1
ATOM 728 C C . ASN A 1 92 ? -5.493 16.556 -4.690 1.00 85.38 92 ASN A C 1
ATOM 730 O O . ASN A 1 92 ? -4.697 17.247 -4.069 1.00 85.38 92 ASN A O 1
ATOM 734 N N . HIS A 1 93 ? -6.215 15.607 -4.083 1.00 86.06 93 HIS A N 1
ATOM 735 C CA . HIS A 1 93 ? -6.043 15.290 -2.667 1.00 86.06 93 HIS A CA 1
ATOM 736 C C . HIS A 1 93 ? -4.776 14.461 -2.435 1.00 86.06 93 HIS A C 1
ATOM 738 O O . HIS A 1 93 ? -4.416 13.610 -3.257 1.00 86.06 93 HIS A O 1
ATOM 744 N N . ASP A 1 94 ? -4.138 14.685 -1.285 1.00 87.50 94 ASP A N 1
ATOM 745 C CA . ASP A 1 94 ? -2.922 13.974 -0.876 1.00 87.50 94 ASP A CA 1
ATOM 746 C C . ASP A 1 94 ? -3.217 12.690 -0.102 1.00 87.50 94 ASP A C 1
ATOM 748 O O . ASP A 1 94 ? -2.401 11.769 -0.090 1.00 87.50 94 ASP A O 1
ATOM 752 N N . SER A 1 95 ? -4.384 12.598 0.542 1.00 91.69 95 SER A N 1
ATOM 753 C CA . SER A 1 95 ? -4.794 11.396 1.267 1.00 91.69 95 SER A CA 1
ATOM 754 C C . SER A 1 95 ? -6.305 11.225 1.347 1.00 91.69 95 SER A C 1
ATOM 756 O O . SER A 1 95 ? -7.064 12.177 1.169 1.00 91.69 95 SER A O 1
ATOM 758 N N . ALA A 1 96 ? -6.719 9.994 1.621 1.00 92.62 96 ALA A N 1
ATOM 759 C CA . ALA A 1 96 ? -8.087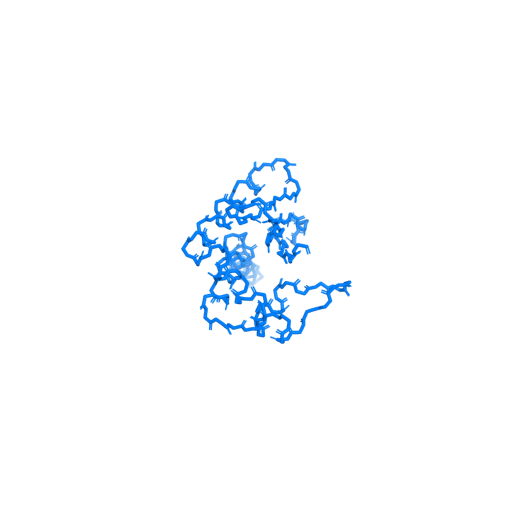 9.591 1.895 1.00 92.62 96 ALA A CA 1
ATOM 760 C C . ALA A 1 96 ? -8.092 8.464 2.942 1.00 92.62 96 ALA A C 1
ATOM 762 O O . ALA A 1 96 ? -7.065 7.823 3.176 1.00 92.62 96 ALA A O 1
ATOM 763 N N . TYR A 1 97 ? -9.243 8.228 3.568 1.00 93.25 97 TYR A N 1
ATOM 764 C CA . TYR A 1 97 ? -9.396 7.236 4.631 1.00 93.25 97 TYR A CA 1
ATOM 765 C C . TYR A 1 97 ? -10.436 6.188 4.251 1.00 93.25 97 TYR A C 1
ATOM 767 O O . TYR A 1 97 ? -11.469 6.510 3.667 1.00 93.25 97 TYR A O 1
ATOM 775 N N . ILE A 1 98 ? -10.166 4.943 4.627 1.00 92.25 98 ILE A N 1
ATOM 776 C CA . ILE A 1 98 ? -11.168 3.884 4.712 1.00 92.25 98 ILE A CA 1
ATOM 777 C C . ILE A 1 98 ? -11.743 3.917 6.118 1.00 92.25 98 ILE A C 1
ATOM 779 O O . ILE A 1 98 ? -10.995 4.064 7.091 1.00 92.25 98 ILE A O 1
ATOM 783 N N . GLN A 1 99 ? -13.062 3.786 6.216 1.00 91.06 99 GLN A N 1
ATOM 784 C CA . GLN A 1 99 ? -13.787 3.898 7.474 1.00 91.06 99 GLN A CA 1
ATOM 785 C C . GLN A 1 99 ? -14.674 2.678 7.737 1.00 91.06 99 GLN A C 1
ATOM 787 O O . GLN A 1 99 ? -15.191 2.024 6.818 1.00 91.06 99 GLN A O 1
ATOM 792 N N . THR A 1 100 ? -14.867 2.375 9.020 1.00 88.50 100 THR A N 1
ATOM 793 C CA . THR A 1 100 ? -15.882 1.424 9.483 1.00 88.50 100 THR A CA 1
ATOM 794 C C . THR A 1 100 ? -17.289 1.937 9.157 1.00 88.50 100 THR A C 1
ATOM 796 O O . THR A 1 100 ? -17.485 3.039 8.651 1.00 88.50 100 THR A O 1
ATOM 799 N N . LYS A 1 101 ? -18.319 1.143 9.464 1.00 83.69 101 LYS A N 1
ATOM 800 C CA . LYS A 1 101 ? -19.718 1.613 9.403 1.00 83.69 101 LYS A CA 1
ATOM 801 C C . LYS A 1 101 ? -20.042 2.699 10.444 1.00 83.69 101 LYS A C 1
ATOM 803 O O . LYS A 1 101 ? -21.106 3.295 10.369 1.00 83.69 101 LYS A O 1
ATOM 808 N N . THR A 1 102 ? -19.159 2.900 11.421 1.00 87.50 102 THR A N 1
ATOM 809 C CA . THR A 1 102 ? -19.287 3.853 12.532 1.00 87.50 102 THR A CA 1
ATOM 810 C C . THR A 1 102 ? -18.334 5.043 12.377 1.00 87.50 102 THR A C 1
ATOM 812 O O . THR A 1 102 ? -17.961 5.661 13.370 1.00 87.50 102 THR A O 1
ATOM 815 N N . ASP A 1 103 ? -17.902 5.329 11.143 1.00 87.56 103 ASP A N 1
ATOM 816 C CA . ASP A 1 103 ? -17.019 6.443 10.765 1.00 87.56 103 ASP A CA 1
ATOM 817 C C . ASP A 1 103 ? -15.639 6.450 11.452 1.00 87.56 103 ASP A C 1
ATOM 819 O O . ASP A 1 103 ? -14.931 7.459 11.457 1.00 87.56 103 ASP A O 1
ATOM 823 N N . LYS A 1 104 ? -15.201 5.309 12.003 1.00 90.69 104 LYS A N 1
ATOM 824 C CA . LYS A 1 104 ? -13.841 5.162 12.536 1.00 90.69 104 LYS A CA 1
ATOM 825 C C . LYS A 1 104 ? -12.866 4.912 11.395 1.00 90.69 104 LYS A C 1
ATOM 827 O O . LYS A 1 104 ? -13.096 4.028 10.573 1.00 90.69 104 LYS A O 1
ATOM 832 N N . ASN A 1 105 ? -11.763 5.655 11.358 1.00 92.12 105 ASN A N 1
ATOM 833 C CA . ASN A 1 105 ? -10.701 5.440 10.377 1.00 92.12 105 ASN A CA 1
ATOM 834 C C . ASN A 1 105 ? -10.011 4.096 10.637 1.00 92.12 105 ASN A C 1
ATOM 836 O O . ASN A 1 105 ? -9.643 3.808 11.770 1.00 92.12 105 ASN A O 1
ATOM 840 N N . VAL A 1 106 ? -9.812 3.302 9.586 1.00 91.25 106 VAL A N 1
ATOM 841 C CA . VAL A 1 106 ? -9.131 1.995 9.668 1.00 91.25 106 VAL A CA 1
ATOM 842 C C . VAL A 1 106 ? -7.884 1.912 8.800 1.00 91.25 106 VAL A C 1
ATOM 844 O O . VAL A 1 106 ? -7.013 1.075 9.022 1.00 91.25 106 VAL A O 1
ATOM 847 N N . LEU A 1 107 ? -7.802 2.757 7.775 1.00 92.56 107 LEU A N 1
ATOM 848 C CA . LEU A 1 107 ? -6.671 2.802 6.866 1.00 92.56 107 LEU A CA 1
ATOM 849 C C . LEU A 1 107 ? -6.590 4.193 6.256 1.00 92.56 107 LEU A C 1
ATOM 851 O O . LEU A 1 107 ? -7.547 4.665 5.644 1.00 92.56 107 LEU A O 1
ATOM 855 N N . LYS A 1 108 ? -5.428 4.823 6.370 1.00 93.31 108 LYS A N 1
ATOM 856 C CA . LYS A 1 108 ? -5.076 6.014 5.608 1.00 93.31 108 LYS A CA 1
ATOM 857 C C . LYS A 1 108 ? -4.343 5.602 4.339 1.00 93.31 108 LYS A C 1
ATOM 859 O O . LYS A 1 108 ? -3.310 4.937 4.401 1.00 93.31 108 LYS A O 1
ATOM 864 N N . ILE A 1 109 ? -4.851 6.054 3.200 1.00 91.88 109 ILE A N 1
ATOM 865 C CA . ILE A 1 109 ? -4.206 5.933 1.894 1.00 91.88 109 ILE A CA 1
ATOM 866 C C . ILE A 1 109 ? -3.686 7.318 1.526 1.00 91.88 109 ILE A C 1
ATOM 868 O O . ILE A 1 109 ? -4.452 8.280 1.507 1.00 91.88 109 ILE A O 1
ATOM 872 N N . SER A 1 110 ? -2.393 7.450 1.249 1.00 90.06 110 SER A N 1
ATOM 873 C CA . SER A 1 110 ? -1.797 8.739 0.885 1.00 90.06 110 SER A CA 1
ATOM 874 C C . SER A 1 110 ? -0.853 8.632 -0.299 1.00 90.06 110 SER A C 1
ATOM 876 O O . SER 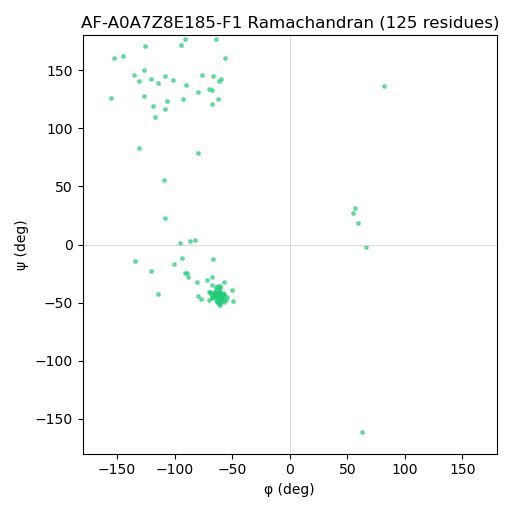A 1 110 ? -0.114 7.656 -0.418 1.00 90.06 110 SER A O 1
ATOM 878 N N . LYS A 1 111 ? -0.808 9.676 -1.126 1.00 87.06 111 LYS A N 1
ATOM 879 C CA . LYS A 1 111 ? 0.210 9.827 -2.163 1.00 87.06 111 LYS A CA 1
ATOM 880 C C . LYS A 1 111 ? 1.560 10.050 -1.495 1.00 87.06 111 LYS A C 1
ATOM 882 O O . LYS A 1 111 ? 1.742 11.002 -0.744 1.00 87.06 111 LYS A O 1
ATOM 887 N N . ASN A 1 112 ? 2.510 9.169 -1.762 1.00 79.12 112 ASN A N 1
ATOM 888 C CA . ASN A 1 112 ? 3.856 9.217 -1.206 1.00 79.12 112 ASN A CA 1
ATOM 889 C C . ASN A 1 112 ? 4.869 9.605 -2.291 1.00 79.12 112 ASN A C 1
ATOM 891 O O . ASN A 1 112 ? 5.816 8.870 -2.581 1.00 79.12 112 ASN A O 1
ATOM 895 N N . GLY A 1 113 ? 4.607 10.747 -2.931 1.00 70.38 113 GLY A N 1
ATOM 896 C CA . GLY A 1 113 ? 5.422 11.281 -4.016 1.00 70.38 113 GLY A CA 1
ATOM 897 C C . GLY A 1 113 ? 5.473 10.390 -5.259 1.00 70.38 113 GLY A C 1
ATOM 898 O O . GLY A 1 113 ? 4.637 9.505 -5.472 1.00 70.38 113 GLY A O 1
ATOM 899 N N . THR A 1 114 ? 6.487 10.646 -6.085 1.00 65.12 114 THR A N 1
ATOM 900 C CA . THR A 1 114 ? 6.656 9.994 -7.383 1.00 65.12 114 THR A CA 1
ATOM 901 C C . THR A 1 114 ? 7.943 9.171 -7.399 1.00 65.12 114 THR A C 1
ATOM 903 O O . THR A 1 114 ? 9.049 9.715 -7.412 1.00 65.12 114 THR A O 1
ATOM 906 N N . ARG A 1 115 ? 7.828 7.840 -7.413 1.00 62.09 115 ARG A N 1
ATOM 907 C CA . ARG A 1 115 ? 8.975 6.937 -7.558 1.00 62.09 115 ARG A CA 1
ATOM 908 C C . ARG A 1 115 ? 9.517 7.039 -8.987 1.00 62.09 115 ARG A C 1
ATOM 910 O O . ARG A 1 115 ? 8.751 7.030 -9.950 1.00 62.09 115 ARG A O 1
ATOM 917 N N . PHE A 1 116 ? 10.840 7.148 -9.129 1.00 59.62 116 PHE A N 1
ATOM 918 C CA . PHE A 1 116 ? 11.524 7.311 -10.423 1.00 59.62 116 PHE A CA 1
ATOM 919 C C . PHE A 1 116 ? 11.025 8.507 -11.267 1.00 59.62 116 PHE A C 1
ATOM 921 O O . PHE A 1 116 ? 11.124 8.468 -12.487 1.00 59.62 116 PHE A O 1
ATOM 928 N N . LEU A 1 117 ? 10.486 9.561 -10.630 1.00 59.91 117 LEU A N 1
ATOM 929 C CA . LEU A 1 117 ? 9.951 10.787 -11.260 1.00 59.91 117 LEU A CA 1
ATOM 930 C C . LEU A 1 117 ? 8.693 10.619 -12.134 1.00 59.91 117 LEU A C 1
ATOM 932 O O . LEU A 1 117 ? 8.163 11.618 -12.610 1.00 59.91 117 LEU A O 1
ATOM 936 N N . ILE A 1 118 ? 8.176 9.400 -12.312 1.00 59.44 118 ILE A N 1
ATOM 937 C CA . ILE A 1 118 ? 7.021 9.127 -13.192 1.00 59.44 118 ILE A CA 1
ATOM 938 C C . ILE A 1 118 ? 5.941 8.211 -12.596 1.00 59.44 118 ILE A C 1
ATOM 940 O O . ILE A 1 118 ? 4.848 8.134 -13.152 1.00 59.44 118 ILE A O 1
ATOM 944 N N . PHE A 1 119 ? 6.209 7.503 -11.493 1.00 66.12 119 PHE A N 1
ATOM 945 C CA . PHE A 1 119 ? 5.243 6.583 -10.888 1.00 66.12 119 PHE A CA 1
ATOM 946 C C . PHE A 1 119 ? 4.683 7.135 -9.584 1.00 66.12 119 PHE A C 1
ATOM 948 O O . PHE A 1 119 ? 5.421 7.286 -8.613 1.00 66.12 119 PHE A O 1
ATOM 955 N N . ASN A 1 120 ? 3.375 7.385 -9.537 1.00 70.88 120 ASN A N 1
ATOM 956 C CA . ASN A 1 120 ? 2.698 7.744 -8.293 1.00 70.88 120 ASN A CA 1
ATOM 957 C C . ASN A 1 120 ? 2.824 6.592 -7.295 1.00 70.88 120 ASN A C 1
ATOM 959 O O . ASN A 1 120 ? 2.463 5.457 -7.606 1.00 70.88 120 ASN A O 1
ATOM 963 N N . ASN A 1 121 ? 3.339 6.886 -6.105 1.00 77.38 121 ASN A N 1
ATOM 964 C CA . ASN A 1 121 ? 3.473 5.905 -5.042 1.00 77.38 121 ASN A CA 1
ATOM 965 C C . ASN A 1 121 ? 2.349 6.078 -4.016 1.00 77.38 121 ASN A C 1
ATOM 967 O O . ASN A 1 121 ? 1.994 7.210 -3.689 1.00 77.38 121 ASN A O 1
ATOM 971 N N . MET A 1 122 ? 1.818 4.978 -3.482 1.00 85.69 122 MET A N 1
ATOM 972 C CA . MET A 1 122 ? 0.828 5.019 -2.405 1.00 85.69 122 MET A CA 1
ATOM 973 C C . MET A 1 122 ? 1.462 4.548 -1.097 1.00 85.69 122 MET A C 1
ATOM 975 O O . MET A 1 122 ? 2.324 3.677 -1.077 1.00 85.69 122 MET A O 1
ATOM 979 N N . SER A 1 123 ? 1.043 5.146 0.009 1.00 85.81 123 SER A N 1
ATOM 980 C CA . SER A 1 123 ? 1.358 4.701 1.364 1.00 85.81 123 SER A CA 1
ATOM 981 C C . SER A 1 123 ? 0.065 4.264 2.032 1.00 85.81 123 SER A C 1
ATOM 983 O O . SER A 1 123 ? -0.953 4.945 1.907 1.00 85.81 123 SER A O 1
ATOM 985 N N . TYR A 1 124 ? 0.143 3.164 2.770 1.00 88.19 124 TYR A N 1
ATOM 986 C CA . TYR A 1 124 ? -0.959 2.559 3.503 1.00 88.19 124 TYR A CA 1
ATOM 987 C C . TYR A 1 124 ? -0.577 2.571 4.972 1.00 88.19 124 TYR A C 1
ATOM 989 O O . TYR A 1 124 ? 0.467 2.035 5.326 1.00 88.19 124 TYR A O 1
ATOM 997 N N . ARG A 1 125 ? -1.360 3.247 5.810 1.00 88.25 125 ARG A N 1
ATOM 998 C CA . ARG A 1 125 ? -1.058 3.369 7.239 1.00 88.25 125 ARG A CA 1
ATOM 999 C C . ARG A 1 125 ? -2.284 3.027 8.074 1.00 88.25 125 ARG A C 1
ATOM 1001 O O . ARG A 1 125 ? -3.379 3.449 7.689 1.00 88.25 125 ARG A O 1
ATOM 1008 N N . PRO A 1 126 ? -2.116 2.327 9.204 1.00 84.62 126 PRO A N 1
ATOM 1009 C CA . PRO A 1 126 ? -3.149 2.247 10.227 1.00 84.62 126 PRO A CA 1
ATOM 1010 C C . PRO A 1 126 ? -3.544 3.664 10.699 1.00 84.62 126 PRO A C 1
ATOM 1012 O O . PRO A 1 126 ? -2.811 4.621 10.413 1.00 84.62 126 PRO A O 1
ATOM 1015 N N . PRO A 1 127 ? -4.724 3.822 11.325 1.00 79.06 127 PRO A N 1
ATOM 1016 C CA . PRO A 1 127 ? -5.216 5.116 11.799 1.00 79.06 127 PRO A CA 1
ATOM 1017 C C . PRO A 1 127 ? -4.290 5.796 12.812 1.00 79.06 127 PRO A C 1
ATOM 1019 O O . PRO A 1 127 ? -3.578 5.082 13.551 1.00 79.06 127 PRO A O 1
#

Secondary structure (DSSP, 8-state):
-HHHHHHHHHHHHHHHHHHHHHHHSHHHHHHHHHHHHHTT-HHHHHHHH--SSS---HHHHHHHHHHHHHHT-HHHHHHHHHHHHHHHHHSS-SEEEEE-TTS-EEEEEEEEEEETTTEEEEEEE--

Solvent-accessible surface area (backbone atoms only — not comparable to full-atom values): 6944 Å² total; per-residue (Å²): 114,71,64,60,54,54,53,50,51,52,51,52,51,51,52,53,49,52,52,49,51,56,64,50,30,54,67,44,50,50,49,52,53,50,51,22,47,73,72,65,35,20,63,58,38,10,67,61,45,35,42,96,89,50,73,45,49,47,68,59,26,43,53,50,42,50,50,46,47,74,58,54,26,61,73,53,45,54,51,50,53,52,54,48,50,58,50,41,74,75,45,93,58,57,62,52,72,45,57,33,92,80,73,44,66,60,32,36,40,28,63,59,57,53,52,94,81,77,36,58,28,70,41,49,30,68,106